Protein AF-A0A1R1CD15-F1 (afdb_monomer_lite)

Foldseek 3Di:
DVVLVVLVVVLVVLVVVLVVLVVVLVCCCVPPVVVVVVNVVSVVVNVVSVVSNVVSVCVNPPPPDDPDD

Secondary structure (DSSP, 8-state):
-HHHHHHHHHHHHHHHHHHHHHHHHHHHHHH-TT-HHHHHHHHHHHHHHHHHHHHHHHHHHS-S-SS--

Structure (mmCIF, N/CA/C/O backbone):
data_AF-A0A1R1CD15-F1
#
_entry.id   AF-A0A1R1CD15-F1
#
loop_
_atom_site.group_PDB
_atom_site.id
_atom_site.type_symbol
_atom_site.label_atom_id
_atom_site.label_alt_id
_atom_site.label_comp_id
_atom_site.label_asym_id
_atom_site.label_entity_id
_atom_site.label_seq_id
_atom_site.pdbx_PDB_ins_code
_atom_site.Cartn_x
_atom_site.Cartn_y
_atom_site.Cartn_z
_atom_site.occupancy
_atom_site.B_iso_or_equiv
_atom_site.auth_seq_id
_atom_site.auth_comp_id
_atom_site.auth_asym_id
_atom_site.auth_atom_id
_atom_site.pdbx_PDB_model_num
ATOM 1 N N . MET A 1 1 ? 18.691 -3.077 -19.613 1.00 60.09 1 MET A N 1
ATOM 2 C CA . MET A 1 1 ? 18.731 -1.606 -19.808 1.00 60.09 1 MET A CA 1
ATOM 3 C C . MET A 1 1 ? 18.803 -0.963 -18.426 1.00 60.09 1 MET A C 1
ATOM 5 O O . MET A 1 1 ? 18.029 -1.372 -17.574 1.00 60.09 1 MET A O 1
ATOM 9 N N . ARG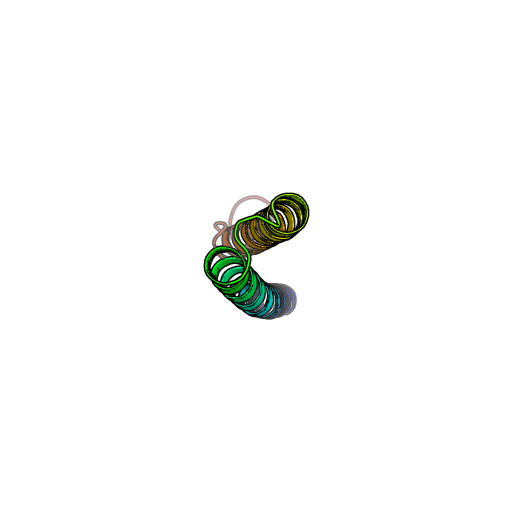 A 1 2 ? 19.713 -0.011 -18.150 1.00 69.50 2 ARG A N 1
ATOM 10 C CA . ARG A 1 2 ? 19.927 0.526 -16.778 1.00 69.50 2 ARG A CA 1
ATOM 11 C C . ARG A 1 2 ? 18.635 1.046 -16.119 1.00 69.50 2 ARG A C 1
ATOM 13 O O . ARG A 1 2 ? 18.482 0.911 -14.909 1.00 69.50 2 ARG A O 1
ATOM 20 N N . THR A 1 3 ? 17.712 1.572 -16.922 1.00 84.12 3 THR A N 1
ATOM 2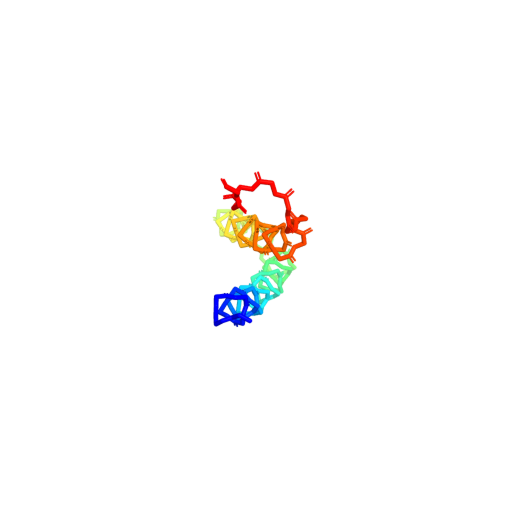1 C CA . THR A 1 3 ? 16.396 2.081 -16.508 1.00 84.12 3 THR A CA 1
ATOM 22 C C . THR A 1 3 ? 15.435 0.980 -16.054 1.00 84.12 3 THR A C 1
ATOM 24 O O . THR A 1 3 ? 14.757 1.134 -15.045 1.00 84.12 3 THR A O 1
ATOM 27 N N . GLU A 1 4 ? 15.412 -0.168 -16.730 1.00 88.69 4 GLU A N 1
ATOM 28 C CA . GLU A 1 4 ? 14.542 -1.295 -16.368 1.00 88.69 4 GLU A CA 1
ATOM 29 C C . GLU A 1 4 ? 14.937 -1.886 -15.005 1.00 88.69 4 GLU A C 1
ATOM 31 O O . GLU A 1 4 ? 14.091 -2.103 -14.139 1.00 88.69 4 GLU A O 1
ATOM 36 N N . ASP A 1 5 ? 16.241 -2.045 -14.756 1.00 91.50 5 ASP A N 1
ATOM 37 C CA . ASP A 1 5 ? 16.756 -2.516 -13.463 1.00 91.50 5 ASP A CA 1
ATOM 38 C C . ASP A 1 5 ? 16.508 -1.505 -12.331 1.00 91.50 5 ASP A C 1
ATOM 40 O O . ASP A 1 5 ? 16.422 -1.870 -11.156 1.00 91.50 5 ASP A O 1
ATOM 44 N N . GLN A 1 6 ? 16.418 -0.211 -12.650 1.00 93.12 6 GLN A N 1
ATOM 45 C CA . GLN A 1 6 ? 16.015 0.823 -11.692 1.00 93.12 6 GLN A CA 1
ATOM 46 C C . GLN A 1 6 ? 14.521 0.720 -11.361 1.00 93.12 6 GLN A C 1
ATOM 48 O O . GLN A 1 6 ? 14.167 0.739 -10.183 1.00 93.12 6 GLN A O 1
ATOM 53 N N . ILE A 1 7 ? 13.665 0.533 -12.370 1.00 92.88 7 ILE A N 1
ATOM 54 C CA . ILE A 1 7 ? 12.216 0.363 -12.190 1.00 92.88 7 ILE A CA 1
ATOM 55 C C . ILE A 1 7 ? 11.916 -0.901 -11.374 1.00 92.88 7 ILE A C 1
ATOM 57 O O . ILE A 1 7 ? 11.159 -0.834 -10.408 1.00 92.88 7 ILE A O 1
ATOM 61 N N . LYS A 1 8 ? 12.571 -2.033 -11.671 1.00 94.75 8 LYS A N 1
ATOM 62 C CA . LYS A 1 8 ? 12.425 -3.284 -10.900 1.00 94.75 8 LYS A CA 1
ATOM 63 C C . LYS A 1 8 ? 12.811 -3.115 -9.432 1.00 94.75 8 LYS A C 1
ATOM 65 O O . LYS A 1 8 ? 12.076 -3.558 -8.550 1.00 94.75 8 LYS A O 1
ATOM 70 N N . ARG A 1 9 ? 13.941 -2.452 -9.152 1.00 96.69 9 ARG A N 1
ATOM 71 C CA . ARG A 1 9 ? 14.367 -2.159 -7.772 1.00 96.69 9 ARG A CA 1
ATOM 72 C C . ARG A 1 9 ? 13.341 -1.297 -7.048 1.00 96.69 9 ARG A C 1
ATOM 74 O O . ARG A 1 9 ? 12.908 -1.667 -5.961 1.00 96.69 9 ARG A O 1
ATOM 81 N N . LYS A 1 10 ? 12.888 -0.214 -7.686 1.00 96.19 10 LYS A N 1
ATOM 82 C CA . LYS A 1 10 ? 11.893 0.683 -7.096 1.00 96.19 10 LYS A CA 1
ATOM 83 C C . LYS A 1 10 ? 10.558 -0.016 -6.838 1.00 96.19 10 LYS A C 1
ATOM 85 O O . LYS A 1 10 ? 9.987 0.154 -5.765 1.00 96.19 10 LYS A O 1
ATOM 90 N N . ARG A 1 11 ? 10.087 -0.839 -7.779 1.00 97.25 11 ARG A N 1
ATOM 91 C CA . ARG A 1 11 ? 8.888 -1.669 -7.601 1.00 97.25 11 ARG A CA 1
ATOM 92 C C . ARG A 1 11 ? 9.036 -2.581 -6.385 1.00 97.25 11 ARG A C 1
ATOM 94 O O . ARG A 1 11 ? 8.141 -2.622 -5.553 1.00 97.25 11 ARG A O 1
ATOM 101 N N . ASN A 1 12 ? 10.161 -3.281 -6.247 1.00 97.56 12 ASN A N 1
ATOM 102 C CA . ASN A 1 12 ? 10.375 -4.193 -5.122 1.00 97.56 12 ASN A CA 1
ATOM 103 C C . ASN A 1 12 ? 10.390 -3.465 -3.769 1.00 97.56 12 ASN A C 1
ATOM 105 O O . ASN A 1 12 ? 9.790 -3.955 -2.816 1.00 97.56 12 ASN A O 1
ATOM 109 N N . GLU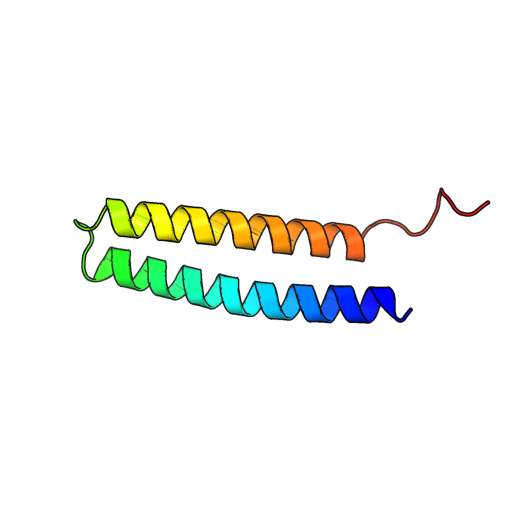 A 1 13 ? 11.013 -2.287 -3.689 1.00 98.12 13 GLU A N 1
ATOM 110 C CA . GLU A 1 13 ? 10.956 -1.438 -2.491 1.00 98.12 13 GLU A CA 1
ATOM 111 C C . GLU A 1 13 ? 9.515 -1.058 -2.131 1.00 98.12 13 GLU A C 1
ATOM 113 O O . GLU A 1 13 ? 9.113 -1.178 -0.973 1.00 98.12 13 GLU A O 1
ATOM 118 N N . LEU A 1 14 ? 8.727 -0.628 -3.120 1.00 97.88 14 LEU A N 1
ATOM 119 C CA . LEU A 1 14 ? 7.329 -0.247 -2.919 1.00 97.88 14 LEU A CA 1
ATOM 120 C C . LEU A 1 14 ? 6.459 -1.443 -2.517 1.00 97.88 14 LEU A C 1
ATOM 122 O O . LEU A 1 14 ? 5.622 -1.300 -1.636 1.00 97.88 14 LEU A O 1
ATOM 126 N N . VAL A 1 15 ? 6.704 -2.635 -3.070 1.00 98.19 15 VAL A N 1
ATOM 127 C CA . VAL A 1 15 ? 6.012 -3.875 -2.672 1.00 98.19 15 VAL A CA 1
ATOM 128 C C . VAL A 1 15 ? 6.295 -4.233 -1.212 1.00 98.19 15 VAL A C 1
ATOM 130 O O . VAL A 1 15 ? 5.390 -4.656 -0.497 1.00 98.19 15 VAL A O 1
ATOM 133 N N . VAL A 1 16 ? 7.535 -4.069 -0.742 1.00 98.38 16 VAL A N 1
ATOM 134 C CA . VAL A 1 16 ? 7.868 -4.303 0.674 1.00 98.38 16 VAL A CA 1
ATOM 135 C C . VAL A 1 16 ? 7.136 -3.305 1.573 1.00 98.38 16 VAL A C 1
ATOM 137 O O . VAL A 1 16 ? 6.583 -3.695 2.600 1.00 98.38 16 VAL A O 1
ATOM 140 N N . GLN A 1 17 ? 7.090 -2.030 1.179 1.00 98.12 17 GLN A N 1
ATOM 141 C CA . GLN A 1 17 ? 6.359 -1.002 1.924 1.00 98.12 17 GLN A CA 1
ATOM 142 C C . GLN A 1 17 ? 4.851 -1.263 1.943 1.00 98.12 17 GLN A C 1
ATOM 144 O O . GLN A 1 17 ? 4.235 -1.111 2.996 1.00 98.12 17 GLN A O 1
ATOM 149 N N . LEU A 1 18 ? 4.283 -1.690 0.812 1.00 98.06 18 LEU A N 1
ATOM 150 C CA . LEU A 1 18 ? 2.877 -2.055 0.682 1.00 98.06 18 LEU A CA 1
ATOM 151 C C . LEU A 1 18 ? 2.516 -3.179 1.656 1.00 98.06 18 LEU A C 1
ATOM 153 O O . LEU A 1 18 ? 1.662 -2.985 2.512 1.00 98.06 18 LEU A O 1
ATOM 157 N N . LYS A 1 19 ? 3.253 -4.295 1.620 1.00 98.00 19 LYS A N 1
ATOM 158 C CA . LYS A 1 19 ? 3.019 -5.434 2.524 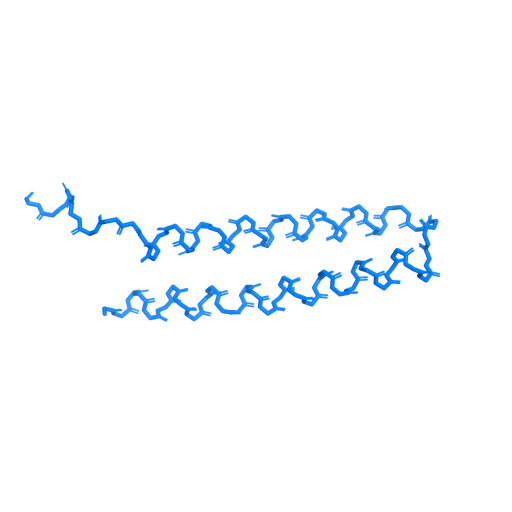1.00 98.00 19 LYS A CA 1
ATOM 159 C C . LYS A 1 19 ? 3.109 -5.054 4.000 1.00 98.00 19 LYS A C 1
ATOM 161 O O . LYS A 1 19 ? 2.365 -5.573 4.826 1.00 98.00 19 LYS A O 1
ATOM 166 N N . SER A 1 20 ? 4.034 -4.157 4.341 1.00 97.94 20 SER A N 1
ATOM 167 C CA . SER A 1 20 ? 4.162 -3.643 5.706 1.00 97.94 20 SER A CA 1
ATOM 168 C C . SER A 1 20 ? 2.931 -2.824 6.118 1.00 97.94 20 SER A C 1
ATOM 170 O O . SER A 1 20 ? 2.392 -3.031 7.203 1.00 97.94 20 SER A O 1
ATOM 172 N N . ALA A 1 21 ? 2.445 -1.941 5.237 1.00 97.44 21 ALA A N 1
ATOM 173 C CA . ALA A 1 21 ? 1.254 -1.128 5.482 1.00 97.44 21 ALA A CA 1
ATOM 174 C C . ALA A 1 21 ? -0.029 -1.975 5.570 1.00 97.44 21 ALA A C 1
ATOM 176 O O . ALA A 1 21 ? -0.844 -1.739 6.458 1.00 97.44 21 ALA A O 1
ATOM 177 N N . GLU A 1 22 ? -0.179 -2.994 4.719 1.00 97.88 22 GLU A N 1
ATOM 178 C CA . GLU A 1 22 ? -1.283 -3.964 4.775 1.00 97.88 22 GLU A CA 1
ATOM 179 C C . GLU A 1 22 ? -1.295 -4.726 6.106 1.00 97.88 22 GLU A C 1
ATOM 181 O O . GLU A 1 22 ? -2.343 -4.868 6.739 1.00 97.88 22 GLU A O 1
ATOM 186 N N . ALA A 1 23 ? -0.126 -5.188 6.566 1.00 97.69 23 ALA A N 1
ATOM 187 C CA . ALA A 1 23 ? 0.000 -5.879 7.845 1.00 97.69 23 ALA A CA 1
ATOM 188 C C . ALA A 1 23 ? -0.328 -4.953 9.027 1.00 97.69 23 ALA A C 1
ATOM 190 O O . ALA A 1 23 ? -1.029 -5.356 9.956 1.00 97.69 23 ALA A O 1
ATOM 191 N N . GLU A 1 24 ? 0.142 -3.704 8.993 1.00 96.31 24 GLU A N 1
ATOM 192 C CA . GLU A 1 24 ? -0.194 -2.693 9.998 1.00 96.31 24 GLU A CA 1
ATOM 193 C C . GLU A 1 24 ? -1.703 -2.399 10.009 1.00 96.31 24 GLU A C 1
ATOM 195 O O . GLU A 1 24 ? -2.308 -2.344 11.079 1.00 96.31 24 GLU A O 1
ATOM 200 N N . LEU A 1 25 ? -2.333 -2.296 8.834 1.00 96.56 25 LEU A N 1
ATOM 201 C CA . LEU A 1 25 ? -3.770 -2.065 8.697 1.00 96.56 25 LEU A CA 1
ATOM 202 C C . LEU A 1 25 ? -4.578 -3.238 9.253 1.00 96.56 25 LEU A C 1
ATOM 204 O O . LEU A 1 25 ? -5.515 -3.022 10.021 1.00 96.56 25 LEU A O 1
ATOM 208 N N . ALA A 1 26 ? -4.190 -4.470 8.923 1.00 95.75 26 ALA A N 1
ATOM 209 C CA . ALA A 1 26 ? -4.821 -5.676 9.449 1.00 95.75 26 ALA A CA 1
ATOM 210 C C . ALA A 1 26 ? -4.706 -5.756 10.980 1.00 95.75 26 ALA A C 1
ATOM 212 O O . ALA A 1 26 ? -5.696 -6.023 11.663 1.00 95.75 26 ALA A O 1
ATOM 213 N N . ASN A 1 27 ? -3.525 -5.459 11.531 1.00 95.88 27 ASN A N 1
ATOM 214 C CA . ASN A 1 27 ? -3.311 -5.417 12.977 1.00 95.88 27 ASN A CA 1
ATOM 215 C C . ASN A 1 27 ? -4.146 -4.323 13.650 1.00 95.88 27 ASN A C 1
ATOM 217 O O . ASN A 1 27 ? -4.691 -4.537 14.735 1.00 95.88 27 ASN A O 1
ATOM 221 N N . LEU A 1 28 ? -4.266 -3.149 13.029 1.00 94.19 28 LEU A N 1
ATOM 222 C CA . LEU A 1 28 ? -5.036 -2.039 13.582 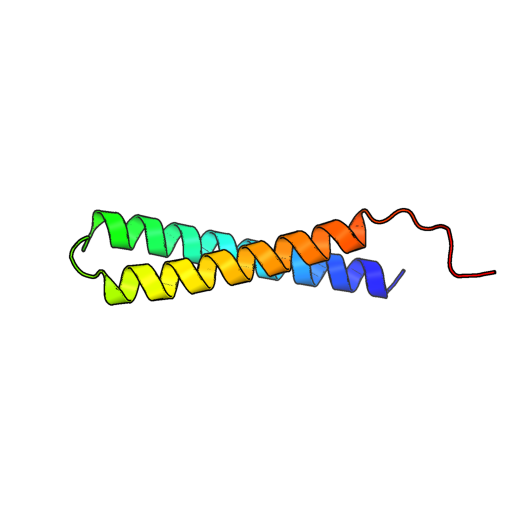1.00 94.19 28 LEU A CA 1
ATOM 223 C C . LEU A 1 28 ? -6.540 -2.342 13.585 1.00 94.19 28 LEU A C 1
ATOM 225 O O . LEU A 1 28 ? -7.196 -2.113 14.597 1.00 94.19 28 LEU A O 1
ATOM 229 N N . LEU A 1 29 ? -7.054 -2.934 12.502 1.00 94.38 29 LEU A N 1
ATOM 230 C CA . LEU A 1 29 ? -8.442 -3.397 12.404 1.00 94.38 29 LEU A CA 1
ATOM 231 C C . LEU A 1 29 ? -8.791 -4.441 13.476 1.00 94.38 29 LEU A C 1
ATOM 233 O O . LEU A 1 29 ? -9.922 -4.464 13.950 1.00 94.38 29 LEU A O 1
ATOM 237 N N . GLN A 1 30 ? -7.839 -5.293 13.868 1.00 93.94 30 GLN A N 1
ATOM 238 C CA . GLN A 1 30 ? -8.052 -6.307 14.908 1.00 93.94 30 GLN A CA 1
ATOM 239 C C . GLN A 1 30 ? -7.899 -5.759 16.330 1.00 93.94 30 GLN A C 1
ATOM 241 O O . GLN A 1 30 ? -8.642 -6.155 17.223 1.00 93.94 30 GLN A O 1
ATOM 246 N N . SER A 1 31 ? -6.912 -4.891 16.557 1.00 94.38 31 SER A N 1
ATOM 247 C CA . SER A 1 31 ? -6.538 -4.446 17.905 1.00 94.38 31 SER A CA 1
ATOM 248 C C . SER A 1 31 ? -7.318 -3.231 18.394 1.00 94.38 31 SER A C 1
ATOM 250 O O . SER A 1 31 ? -7.537 -3.118 19.593 1.00 94.38 31 SER A O 1
ATOM 252 N N . ASN A 1 32 ? -7.688 -2.313 17.497 1.00 92.19 32 ASN A N 1
ATOM 253 C CA . ASN A 1 32 ? -8.338 -1.045 17.840 1.00 92.19 32 ASN A CA 1
ATOM 254 C C . ASN A 1 32 ? -9.302 -0.615 16.715 1.00 92.19 32 ASN A C 1
ATOM 256 O O . ASN A 1 32 ? -9.057 0.405 16.055 1.00 92.19 32 ASN A O 1
ATOM 260 N N . PRO A 1 33 ? -10.376 -1.384 16.453 1.00 86.44 33 PRO A N 1
ATOM 261 C CA . PRO A 1 33 ? -11.311 -1.109 15.360 1.00 86.44 33 PRO A CA 1
ATOM 262 C C . PRO A 1 33 ? -11.984 0.269 15.464 1.00 86.44 33 PRO A C 1
ATOM 264 O O . PRO A 1 33 ? -12.325 0.856 14.443 1.00 86.44 33 PRO A O 1
ATOM 267 N N . GLU A 1 34 ? -12.118 0.831 16.667 1.00 91.88 34 GLU A N 1
ATOM 268 C CA . GLU A 1 34 ? -12.670 2.169 16.907 1.00 91.88 34 GLU A CA 1
ATOM 269 C C . GLU A 1 34 ? -11.740 3.324 16.485 1.00 91.88 34 GLU A C 1
ATOM 271 O O . GLU A 1 34 ? -12.142 4.488 16.478 1.00 91.88 34 GLU A O 1
ATOM 276 N N . SER A 1 35 ? -10.489 3.037 16.108 1.00 92.12 35 SER A N 1
ATOM 277 C CA . SER A 1 35 ? -9.534 4.041 15.622 1.00 92.12 35 SER A CA 1
ATOM 278 C C . SER A 1 35 ? -9.745 4.388 14.140 1.00 92.12 35 SER A C 1
ATOM 280 O O . SER A 1 35 ? -8.778 4.421 13.372 1.00 92.12 35 SER A O 1
ATOM 282 N N . GLU A 1 36 ? -10.986 4.688 13.739 1.00 90.62 36 GLU A N 1
ATOM 283 C CA . GLU A 1 36 ? -11.394 4.934 12.342 1.00 90.62 36 GLU A CA 1
ATOM 284 C C . GLU A 1 36 ? -10.459 5.918 11.622 1.00 90.62 36 GLU A C 1
ATOM 286 O O . GLU A 1 36 ? -9.892 5.600 10.581 1.00 90.62 36 GLU A O 1
ATOM 291 N N . GLY A 1 37 ? -10.147 7.065 12.234 1.00 93.25 37 GLY A N 1
ATOM 292 C CA . GLY A 1 37 ? -9.271 8.063 11.608 1.00 93.25 37 GLY A CA 1
ATOM 293 C C . GLY A 1 37 ? -7.823 7.603 11.368 1.00 93.25 37 GLY A C 1
ATOM 294 O O . GLY A 1 37 ? -7.152 8.128 10.478 1.00 93.25 37 GLY A O 1
ATOM 295 N N . LYS A 1 38 ? -7.304 6.637 12.140 1.00 92.56 38 LYS A N 1
ATOM 296 C CA . LYS A 1 38 ? -5.986 6.027 11.876 1.00 92.56 38 LYS A CA 1
ATOM 297 C C . LYS A 1 38 ? -6.093 4.969 10.779 1.00 92.56 38 LYS A C 1
ATOM 299 O O . LYS A 1 38 ? -5.226 4.924 9.908 1.00 92.56 38 LYS A O 1
ATOM 304 N N . ILE A 1 39 ? -7.160 4.172 10.815 1.00 95.31 39 ILE A N 1
ATOM 305 C CA . ILE A 1 39 ? -7.482 3.153 9.811 1.00 95.31 39 ILE A CA 1
ATOM 306 C C . ILE A 1 39 ? -7.619 3.802 8.430 1.00 95.31 39 ILE A C 1
ATOM 308 O O . ILE A 1 39 ? -6.966 3.353 7.493 1.00 95.31 39 ILE A O 1
ATOM 312 N N . ASP A 1 40 ? -8.361 4.904 8.308 1.00 95.88 40 ASP A N 1
ATOM 313 C CA . ASP A 1 40 ? -8.582 5.600 7.034 1.00 95.88 40 ASP A CA 1
ATOM 314 C C . ASP A 1 40 ? -7.293 6.174 6.445 1.00 95.88 40 ASP A C 1
ATOM 316 O O . ASP A 1 40 ? -7.028 6.051 5.246 1.00 95.88 40 ASP A O 1
ATOM 320 N N . ARG A 1 41 ? -6.442 6.769 7.289 1.00 95.88 41 ARG A N 1
ATOM 321 C CA . ARG A 1 41 ? -5.136 7.294 6.859 1.00 95.88 41 ARG A CA 1
ATOM 322 C C . ARG A 1 41 ? -4.226 6.180 6.360 1.00 95.88 41 ARG A C 1
ATOM 324 O O . ARG A 1 41 ? -3.561 6.340 5.338 1.00 95.88 41 ARG A O 1
ATOM 331 N N . LEU A 1 42 ? -4.187 5.061 7.079 1.00 96.56 42 LEU A N 1
ATOM 332 C CA . LEU A 1 42 ? -3.348 3.925 6.719 1.00 96.56 42 LEU A CA 1
ATOM 333 C C . LEU A 1 42 ? -3.878 3.200 5.474 1.00 96.56 42 LEU A C 1
ATOM 335 O O . LEU A 1 42 ? -3.089 2.823 4.609 1.00 96.56 42 LEU A O 1
ATOM 339 N N . ARG A 1 43 ? -5.201 3.096 5.326 1.00 97.25 43 ARG A N 1
ATOM 340 C CA . ARG A 1 43 ? -5.857 2.613 4.106 1.00 97.25 43 ARG A CA 1
ATOM 341 C C . ARG A 1 43 ? -5.517 3.492 2.905 1.00 97.25 43 ARG A C 1
ATOM 343 O O . ARG A 1 43 ? -4.998 2.977 1.925 1.00 97.25 43 ARG A O 1
ATOM 350 N N . SER A 1 44 ? -5.666 4.811 3.027 1.00 97.75 44 SER A N 1
ATOM 351 C CA . SER A 1 44 ? -5.306 5.759 1.959 1.00 97.75 44 SER A CA 1
ATOM 352 C C . SER A 1 44 ? -3.835 5.626 1.544 1.00 97.75 44 SER A C 1
ATOM 354 O O . SER A 1 44 ? -3.500 5.674 0.363 1.00 97.75 44 SER A O 1
ATOM 356 N N . LYS A 1 45 ? -2.927 5.430 2.512 1.00 96.81 45 LYS A N 1
ATOM 357 C CA . LYS A 1 45 ? -1.504 5.175 2.236 1.00 96.81 45 LYS A CA 1
ATOM 358 C C . LYS A 1 45 ? -1.291 3.848 1.497 1.00 96.81 45 LYS A C 1
ATOM 360 O O . LYS A 1 45 ? -0.444 3.784 0.610 1.00 96.81 45 LYS A O 1
ATOM 365 N N . THR A 1 46 ? -2.036 2.811 1.867 1.00 98.06 46 THR A N 1
ATOM 366 C CA . THR A 1 46 ? -1.983 1.486 1.229 1.00 98.06 46 THR A CA 1
ATOM 367 C C . THR A 1 46 ? -2.417 1.590 -0.234 1.00 98.06 46 THR A C 1
ATOM 369 O O . THR A 1 46 ? -1.641 1.239 -1.116 1.00 98.06 46 THR A O 1
ATOM 372 N N . GLU A 1 47 ? -3.560 2.224 -0.508 1.00 97.94 47 GLU A N 1
ATOM 373 C CA . GLU A 1 47 ? -4.086 2.449 -1.867 1.00 97.94 47 GLU A CA 1
ATOM 374 C C . GLU A 1 47 ? -3.116 3.252 -2.759 1.00 97.94 47 GLU A C 1
ATOM 376 O O . GLU A 1 47 ? -2.947 2.971 -3.951 1.00 97.94 47 GLU A O 1
ATOM 381 N N . GLN A 1 48 ? -2.424 4.245 -2.188 1.00 98.00 48 GLN A N 1
ATOM 382 C CA . GLN A 1 48 ? -1.388 4.996 -2.905 1.00 98.00 48 GLN A CA 1
ATOM 383 C C . GLN A 1 48 ? -0.190 4.114 -3.276 1.00 98.00 48 GLN A C 1
ATOM 385 O O . GLN A 1 48 ? 0.307 4.196 -4.401 1.00 98.00 48 GLN A O 1
ATOM 390 N N . LEU A 1 49 ? 0.276 3.266 -2.353 1.00 98.06 49 LEU A N 1
ATOM 391 C CA . LEU A 1 49 ? 1.378 2.336 -2.609 1.00 98.06 49 LEU A CA 1
ATOM 392 C C . LEU A 1 49 ? 0.994 1.289 -3.661 1.00 98.06 49 LEU A C 1
ATOM 394 O O . LEU A 1 49 ? 1.788 1.041 -4.568 1.00 98.06 49 LEU A O 1
ATOM 398 N N . GLU A 1 50 ? -0.219 0.737 -3.592 1.00 98.12 50 GLU A N 1
ATOM 399 C CA . GLU A 1 50 ? -0.767 -0.176 -4.607 1.00 98.12 50 GLU A CA 1
ATOM 400 C C . GLU A 1 50 ? -0.768 0.471 -5.992 1.00 98.12 50 GLU A C 1
ATOM 402 O O . GLU A 1 50 ? -0.244 -0.099 -6.950 1.00 98.12 50 GLU A O 1
ATOM 407 N N . SER A 1 51 ? -1.268 1.707 -6.085 1.00 97.88 51 SER A N 1
ATOM 408 C C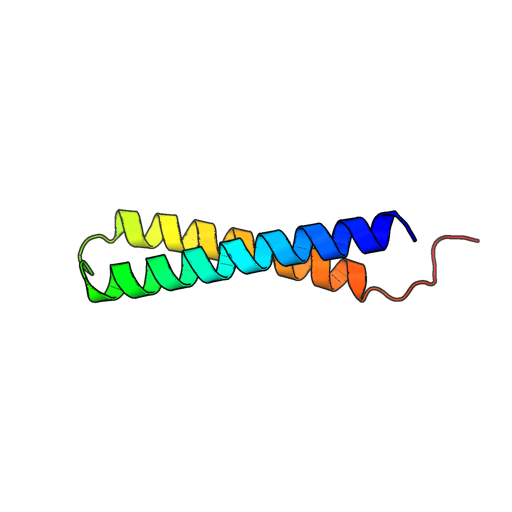A . SER A 1 51 ? -1.307 2.464 -7.340 1.00 97.88 51 SER A CA 1
ATOM 409 C C . SER A 1 51 ? 0.094 2.675 -7.930 1.00 97.88 51 SER A C 1
ATOM 411 O O . SER A 1 51 ? 0.295 2.523 -9.137 1.00 97.88 51 SER A O 1
ATOM 413 N N . MET A 1 52 ? 1.089 2.989 -7.091 1.00 96.25 52 MET A N 1
ATOM 414 C CA . MET A 1 52 ? 2.479 3.149 -7.532 1.00 96.25 52 MET A CA 1
ATOM 415 C C . MET A 1 52 ? 3.098 1.826 -7.997 1.00 96.25 52 MET A C 1
ATOM 417 O O . MET A 1 52 ? 3.802 1.807 -9.007 1.00 96.25 52 MET A O 1
ATOM 421 N N . VAL A 1 53 ? 2.848 0.723 -7.285 1.00 97.00 53 VAL A N 1
ATOM 422 C CA . VAL A 1 53 ? 3.320 -0.610 -7.689 1.00 97.00 53 VAL A CA 1
ATOM 423 C C . VAL A 1 53 ? 2.719 -0.996 -9.038 1.00 97.00 53 VAL A C 1
ATOM 425 O O . VAL A 1 53 ? 3.473 -1.351 -9.944 1.00 97.00 53 VAL A O 1
ATOM 428 N N . MET A 1 54 ? 1.402 -0.841 -9.202 1.00 95.56 54 MET A N 1
ATOM 429 C CA . MET A 1 54 ? 0.688 -1.166 -10.438 1.00 95.56 54 MET A CA 1
ATOM 430 C C . MET A 1 54 ? 1.207 -0.353 -11.631 1.00 95.56 54 MET A C 1
ATOM 432 O O . MET A 1 54 ? 1.389 -0.894 -12.720 1.00 95.56 54 MET A O 1
ATOM 436 N N . MET A 1 55 ? 1.512 0.933 -11.435 1.00 94.62 55 MET A N 1
ATOM 437 C CA . MET A 1 55 ? 2.095 1.771 -12.486 1.00 94.62 55 MET A CA 1
ATOM 438 C C . MET A 1 55 ? 3.467 1.253 -12.935 1.00 94.62 55 MET A C 1
ATOM 440 O O . MET A 1 55 ? 3.724 1.146 -14.132 1.00 94.62 55 MET A O 1
ATOM 444 N N . LEU A 1 56 ? 4.355 0.912 -11.997 1.00 93.81 56 LEU A N 1
ATOM 445 C CA . LEU A 1 56 ? 5.680 0.394 -12.351 1.00 93.81 56 LEU A CA 1
ATOM 446 C C . LEU A 1 56 ? 5.601 -1.001 -12.979 1.00 93.81 56 LEU A C 1
ATOM 448 O O . LEU A 1 56 ? 6.402 -1.319 -13.854 1.00 93.81 56 LEU A O 1
ATOM 452 N N . GLU A 1 57 ? 4.642 -1.825 -12.562 1.00 92.75 57 GLU A N 1
ATOM 453 C CA . GLU A 1 57 ? 4.349 -3.100 -13.216 1.00 92.75 57 GLU A CA 1
ATOM 454 C C . GLU A 1 57 ? 3.859 -2.907 -14.644 1.00 92.75 57 GLU A C 1
ATOM 456 O O . GLU A 1 57 ? 4.313 -3.621 -15.533 1.00 92.75 57 GLU A O 1
ATOM 461 N N . TRP A 1 58 ? 2.988 -1.928 -14.881 1.00 92.25 58 TRP A N 1
ATOM 462 C CA . TRP A 1 58 ? 2.539 -1.596 -16.226 1.00 92.25 58 TRP A CA 1
ATOM 463 C C . TRP A 1 58 ? 3.717 -1.177 -17.109 1.00 92.25 58 TRP A C 1
ATOM 465 O O . TRP A 1 58 ? 3.899 -1.755 -18.173 1.00 92.25 58 TRP A O 1
ATOM 475 N N . VAL A 1 59 ? 4.584 -0.276 -16.630 1.00 90.19 59 VAL A N 1
ATOM 476 C CA . VAL A 1 59 ? 5.775 0.173 -17.380 1.00 90.19 59 VAL A CA 1
ATOM 477 C C . VAL A 1 59 ? 6.726 -0.987 -17.699 1.00 90.19 59 VAL A C 1
ATOM 479 O O . VAL A 1 59 ? 7.314 -1.026 -18.775 1.00 90.19 59 VAL A O 1
ATOM 482 N N . LEU A 1 60 ? 6.894 -1.949 -16.787 1.00 88.94 60 LEU A N 1
ATOM 483 C CA . LEU A 1 60 ? 7.751 -3.118 -17.027 1.00 88.94 60 LEU A CA 1
ATOM 484 C C . LEU A 1 60 ? 7.171 -4.104 -18.047 1.00 88.94 60 LEU A C 1
ATOM 486 O O . LEU A 1 60 ? 7.934 -4.865 -18.637 1.00 88.94 60 LEU A O 1
ATOM 490 N N . ASN A 1 61 ? 5.849 -4.116 -18.217 1.00 86.31 61 ASN A N 1
ATOM 491 C CA . ASN A 1 61 ? 5.141 -5.027 -19.115 1.00 86.31 61 ASN A CA 1
ATOM 492 C C . ASN A 1 61 ? 4.617 -4.332 -20.384 1.00 86.31 61 ASN A C 1
ATOM 494 O O . ASN A 1 61 ? 3.988 -4.987 -21.216 1.00 86.31 61 ASN A O 1
ATOM 498 N N . GLU A 1 62 ? 4.853 -3.026 -20.544 1.00 81.81 62 GLU A N 1
ATOM 499 C CA . GLU A 1 62 ? 4.460 -2.280 -21.736 1.00 81.81 62 GLU A CA 1
ATOM 500 C C . GLU A 1 62 ? 5.205 -2.847 -22.962 1.00 81.81 62 GLU A C 1
ATOM 502 O O . GLU A 1 62 ? 6.428 -3.038 -22.913 1.00 81.81 62 GLU A O 1
ATOM 507 N N . PRO A 1 63 ? 4.504 -3.154 -24.072 1.00 70.50 63 PRO A N 1
ATOM 508 C CA . PRO A 1 63 ? 5.151 -3.671 -25.267 1.00 70.50 63 PRO A CA 1
ATOM 509 C C . PRO A 1 63 ? 6.162 -2.649 -25.792 1.00 70.50 63 PRO A C 1
ATOM 511 O O . PRO A 1 63 ? 5.825 -1.523 -26.156 1.00 70.50 63 PRO A O 1
ATOM 514 N N . SER A 1 64 ? 7.425 -3.062 -25.861 1.00 60.34 64 SER A N 1
ATOM 515 C CA . SER A 1 64 ? 8.533 -2.255 -26.369 1.00 60.34 64 SER A CA 1
ATOM 516 C C . SER A 1 64 ? 8.462 -2.177 -27.898 1.00 60.34 64 SER A C 1
ATOM 518 O O . SER A 1 64 ? 9.202 -2.843 -28.614 1.00 60.34 64 SER A O 1
ATOM 520 N N . GLY A 1 65 ? 7.537 -1.378 -28.424 1.00 60.16 65 GLY A N 1
ATOM 521 C CA . GLY A 1 65 ? 7.434 -1.155 -29.862 1.00 60.16 65 GLY A CA 1
ATOM 522 C C . GLY A 1 65 ? 6.354 -0.152 -30.234 1.00 60.16 65 GLY A C 1
ATOM 523 O O . GLY A 1 65 ? 5.215 -0.559 -30.411 1.00 60.16 65 GLY A O 1
ATOM 524 N N . ALA A 1 66 ? 6.725 1.130 -30.379 1.00 49.09 66 ALA A N 1
ATOM 525 C CA . ALA A 1 66 ? 6.040 2.093 -31.265 1.00 49.09 66 ALA A CA 1
ATOM 526 C C . ALA A 1 66 ? 6.637 3.519 -31.300 1.00 49.09 66 ALA A C 1
ATOM 528 O O . ALA A 1 66 ? 6.227 4.289 -32.159 1.00 49.09 66 ALA A O 1
ATOM 529 N N . TYR A 1 67 ? 7.582 3.910 -30.431 1.00 53.84 67 TYR A N 1
ATOM 530 C CA . TYR A 1 67 ? 8.040 5.319 -30.371 1.00 53.84 67 TYR A CA 1
ATOM 531 C C . TYR A 1 67 ? 9.558 5.533 -30.468 1.00 53.84 67 TYR A C 1
ATOM 533 O O . TYR A 1 67 ? 10.080 6.531 -29.985 1.00 53.84 67 TYR A O 1
ATOM 541 N N . HIS A 1 68 ? 10.272 4.607 -31.105 1.00 44.22 68 HIS A N 1
ATOM 542 C CA . HIS A 1 68 ? 11.647 4.830 -31.564 1.00 44.22 68 HIS A CA 1
ATOM 543 C C . HIS A 1 68 ? 11.764 4.358 -33.021 1.00 44.22 68 HIS A C 1
ATOM 545 O O . HIS A 1 68 ? 12.298 3.285 -33.278 1.00 44.22 68 HIS A O 1
ATOM 551 N N . ASN A 1 69 ? 11.202 5.130 -33.953 1.00 42.09 69 ASN A N 1
ATOM 552 C CA . ASN A 1 69 ? 11.559 5.134 -35.376 1.00 42.09 69 ASN A CA 1
ATOM 553 C C . ASN A 1 69 ? 11.743 6.588 -35.802 1.00 42.09 69 ASN A C 1
ATOM 555 O O . ASN A 1 69 ? 10.885 7.406 -35.398 1.00 42.09 69 ASN A O 1
#

Sequence (69 aa):
MRTEDQIKRKRNELVVQLKSAEAELANLLQSNPESEGKIDRLRSKTEQLESMVMMLEWVLNEPSGAYHN

Radius of gyration: 16.36 Å; chains: 1; bounding box: 33×14×53 Å

pLDDT: mean 89.76, std 13.73, range [42.09, 98.38]